Protein AF-A0A7S3P9U9-F1 (afdb_monomer_lite)

Structure (mmCIF, N/CA/C/O backbone):
data_AF-A0A7S3P9U9-F1
#
_entry.id   AF-A0A7S3P9U9-F1
#
loop_
_atom_site.group_PDB
_atom_site.id
_atom_site.type_symbol
_atom_site.label_atom_id
_atom_site.label_alt_id
_atom_site.label_comp_id
_atom_site.label_asym_id
_atom_site.label_entity_id
_atom_site.label_seq_id
_atom_site.pdbx_PDB_ins_code
_atom_site.Cartn_x
_atom_site.Cartn_y
_atom_site.Cartn_z
_atom_site.occupancy
_atom_site.B_iso_or_equiv
_atom_site.auth_seq_id
_atom_site.auth_comp_id
_atom_site.auth_asym_id
_atom_site.auth_atom_id
_atom_site.pdbx_PDB_model_num
ATOM 1 N N . ALA A 1 1 ? -16.362 4.884 8.646 1.00 72.69 1 ALA A N 1
ATOM 2 C CA . ALA A 1 1 ? -15.122 4.417 8.003 1.00 72.69 1 ALA A CA 1
ATOM 3 C C . ALA A 1 1 ? -14.271 3.700 9.037 1.00 72.69 1 ALA A C 1
ATOM 5 O O . ALA A 1 1 ? -14.196 4.160 10.177 1.00 72.69 1 ALA A O 1
ATOM 6 N N . GLU A 1 2 ? -13.696 2.567 8.658 1.00 88.31 2 GLU A N 1
ATOM 7 C CA . GLU A 1 2 ? -12.652 1.905 9.434 1.00 88.31 2 GLU A CA 1
ATOM 8 C C . GLU A 1 2 ? -11.292 2.389 8.947 1.00 88.31 2 GLU A C 1
ATOM 10 O O . GLU A 1 2 ? -11.142 2.745 7.780 1.00 88.31 2 GLU A O 1
ATOM 15 N N . ALA A 1 3 ? -10.332 2.475 9.860 1.00 93.88 3 ALA A N 1
ATOM 16 C CA . ALA A 1 3 ? -8.990 2.934 9.556 1.00 93.88 3 ALA A CA 1
ATOM 17 C C . ALA A 1 3 ? -8.005 2.083 10.342 1.00 93.88 3 ALA A C 1
ATOM 19 O O . ALA A 1 3 ? -8.183 1.868 11.545 1.00 93.88 3 ALA A O 1
ATOM 20 N N . TRP A 1 4 ? -6.976 1.640 9.641 1.00 96.44 4 TRP A N 1
ATOM 21 C CA . TRP A 1 4 ? -5.916 0.794 10.152 1.00 96.44 4 TRP A CA 1
ATOM 22 C C . TRP A 1 4 ? -4.592 1.470 9.832 1.00 96.44 4 TRP A C 1
ATOM 24 O O . TRP A 1 4 ? -4.434 2.058 8.764 1.00 96.44 4 TRP A O 1
ATOM 34 N N . GLU A 1 5 ? -3.667 1.420 10.775 1.00 97.50 5 GLU A N 1
ATOM 35 C CA . GLU A 1 5 ? -2.324 1.949 10.615 1.00 97.50 5 GLU A CA 1
ATOM 36 C C . GLU A 1 5 ? -1.322 0.855 10.951 1.00 97.50 5 GLU A C 1
ATOM 38 O O . GLU A 1 5 ? -1.383 0.259 12.030 1.00 97.50 5 GLU A O 1
ATOM 43 N N . LEU A 1 6 ? -0.437 0.584 9.999 1.00 98.06 6 LEU A N 1
ATOM 44 C CA . LEU A 1 6 ? 0.554 -0.476 10.057 1.00 98.06 6 LEU A CA 1
ATOM 45 C C . LEU A 1 6 ? 1.928 0.184 10.101 1.00 98.06 6 LEU A C 1
ATOM 47 O O . LEU A 1 6 ? 2.244 0.987 9.227 1.00 98.06 6 LEU A O 1
ATOM 51 N N . ASP A 1 7 ? 2.711 -0.128 11.125 1.00 98.06 7 ASP A N 1
ATOM 52 C CA . ASP A 1 7 ? 4.054 0.422 11.318 1.00 98.06 7 ASP A CA 1
ATOM 53 C C . ASP A 1 7 ? 4.849 -0.503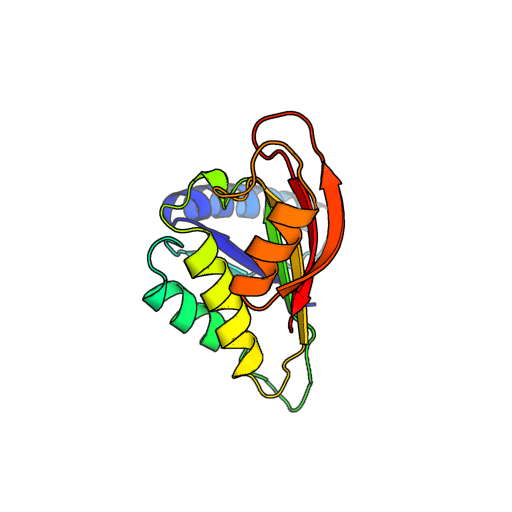 12.251 1.00 98.06 7 ASP A C 1
ATOM 55 O O . ASP A 1 7 ? 4.281 -1.399 12.891 1.00 98.06 7 ASP A O 1
ATOM 59 N N . LEU A 1 8 ? 6.151 -0.258 12.375 1.00 98.00 8 LEU A N 1
ATOM 60 C CA . LEU A 1 8 ? 7.024 -1.021 13.253 1.00 98.00 8 LEU A CA 1
ATOM 61 C C . LEU A 1 8 ? 6.549 -0.938 14.718 1.00 98.00 8 LEU A C 1
ATOM 63 O O . LEU A 1 8 ? 6.061 0.113 15.168 1.00 98.00 8 LEU A O 1
ATOM 67 N N . PRO A 1 9 ? 6.704 -2.021 15.506 1.00 97.19 9 PRO A N 1
ATOM 68 C CA . PRO A 1 9 ? 6.228 -2.074 16.888 1.00 97.19 9 PRO A CA 1
ATOM 69 C C . PRO A 1 9 ? 6.677 -0.880 17.747 1.00 97.19 9 PRO A C 1
ATOM 71 O O . PRO A 1 9 ? 5.876 -0.278 18.466 1.00 97.19 9 PRO A O 1
ATOM 74 N N . GLU A 1 10 ? 7.945 -0.493 17.651 1.00 96.88 10 GLU A N 1
ATOM 75 C CA . GLU A 1 10 ? 8.561 0.611 18.384 1.00 96.88 10 GLU A CA 1
ATOM 76 C C . GLU A 1 10 ? 8.005 1.989 17.994 1.00 96.88 10 GLU A C 1
ATOM 78 O O . GLU A 1 10 ? 7.827 2.861 18.861 1.00 96.88 10 GLU A O 1
ATOM 83 N N . VAL A 1 11 ? 7.651 2.177 16.719 1.00 96.69 11 VAL A N 1
ATOM 84 C CA . VAL A 1 11 ? 7.023 3.407 16.223 1.00 96.69 11 VAL A CA 1
ATOM 85 C C . VAL A 1 11 ? 5.614 3.520 16.799 1.00 96.69 11 VAL A C 1
ATOM 87 O O . VAL A 1 11 ? 5.252 4.546 17.391 1.00 96.69 11 VAL A O 1
ATOM 90 N N . LEU A 1 12 ? 4.839 2.432 16.754 1.00 96.69 12 LEU A N 1
ATOM 91 C CA . LEU A 1 12 ? 3.484 2.408 17.304 1.00 96.69 12 LEU A CA 1
ATOM 92 C C . LEU A 1 12 ? 3.454 2.546 18.827 1.00 96.69 12 LEU A C 1
ATOM 94 O O . LEU A 1 12 ? 2.534 3.173 19.357 1.00 96.69 12 LEU A O 1
ATOM 98 N N . LEU A 1 13 ? 4.448 2.029 19.554 1.00 95.69 13 LEU A N 1
ATOM 99 C CA . LEU A 1 13 ? 4.577 2.263 20.997 1.00 95.69 13 LEU A CA 1
ATOM 100 C C . LEU A 1 13 ? 4.695 3.760 21.310 1.00 95.69 13 LEU A C 1
ATOM 102 O O . LEU A 1 13 ? 4.000 4.277 22.193 1.00 95.69 13 LEU A O 1
ATOM 106 N N . SER A 1 14 ? 5.534 4.472 20.558 1.00 95.81 14 SER A N 1
ATOM 107 C CA . SER A 1 14 ? 5.684 5.924 20.689 1.00 95.81 14 SER A CA 1
ATOM 108 C C . SER A 1 14 ? 4.392 6.656 20.315 1.00 95.81 14 SER A C 1
ATOM 110 O O . SER A 1 14 ? 3.940 7.543 21.052 1.00 95.81 14 SER A O 1
ATOM 112 N N . LYS A 1 15 ? 3.726 6.229 19.235 1.00 96.19 15 LYS A N 1
ATOM 113 C CA . LYS A 1 15 ? 2.452 6.803 18.790 1.00 96.19 15 LYS A CA 1
ATOM 114 C C . LYS A 1 15 ? 1.338 6.615 19.817 1.00 96.19 15 LYS A C 1
ATOM 116 O O . LYS A 1 15 ? 0.645 7.579 20.136 1.00 96.19 15 LYS A O 1
ATOM 121 N N . ARG A 1 16 ? 1.206 5.429 20.421 1.00 94.81 16 ARG A N 1
ATOM 122 C CA . ARG A 1 16 ? 0.213 5.140 21.476 1.00 94.81 16 ARG A CA 1
ATOM 123 C C . ARG A 1 16 ? 0.334 6.110 22.647 1.00 94.81 16 ARG A C 1
ATOM 125 O O . ARG A 1 16 ? -0.672 6.673 23.076 1.00 94.81 16 ARG A O 1
ATOM 132 N N . ARG A 1 17 ? 1.559 6.384 23.110 1.00 93.38 17 ARG A N 1
ATOM 133 C CA . ARG A 1 17 ? 1.808 7.367 24.182 1.00 93.38 17 ARG A CA 1
ATOM 134 C C . ARG A 1 17 ? 1.344 8.771 23.787 1.00 93.38 17 ARG A C 1
ATOM 136 O O . ARG A 1 17 ? 0.769 9.485 24.607 1.00 93.38 17 ARG A O 1
ATOM 143 N N . MET A 1 18 ? 1.570 9.179 22.537 1.00 94.12 18 MET A N 1
ATOM 144 C CA . MET A 1 18 ? 1.098 10.469 22.024 1.00 94.12 18 MET A CA 1
ATOM 145 C C . MET A 1 18 ? -0.434 10.525 21.931 1.00 94.12 18 MET A C 1
ATOM 147 O O . MET A 1 18 ? -1.035 11.514 22.361 1.00 94.12 18 MET A O 1
ATOM 151 N N . LEU A 1 19 ? -1.070 9.472 21.406 1.00 92.69 19 LEU A N 1
ATOM 152 C CA . LEU A 1 19 ? -2.524 9.396 21.261 1.00 92.69 19 LEU A CA 1
ATOM 153 C C . LEU A 1 19 ? -3.230 9.416 22.618 1.00 92.69 19 LEU A C 1
ATOM 155 O O . LEU A 1 19 ? -4.177 10.179 22.772 1.00 92.69 19 LEU A O 1
ATOM 159 N N . GLN A 1 20 ? -2.717 8.706 23.627 1.00 90.69 20 GLN A N 1
ATOM 160 C CA . GLN A 1 20 ? -3.246 8.757 24.997 1.00 90.69 20 GLN A CA 1
ATOM 161 C C . GLN A 1 20 ? -3.256 10.191 25.554 1.00 90.69 20 GLN A C 1
ATOM 163 O O . GLN A 1 20 ? -4.260 10.656 26.091 1.00 90.69 20 GLN A O 1
ATOM 168 N N . ARG A 1 21 ? -2.168 10.952 25.359 1.00 89.88 21 ARG A N 1
ATOM 169 C CA . ARG A 1 21 ? -2.099 12.370 25.774 1.00 89.88 21 ARG A CA 1
ATOM 170 C C . ARG A 1 21 ? -3.075 13.262 25.000 1.00 89.88 21 ARG A C 1
ATOM 172 O O . ARG A 1 21 ? -3.542 14.275 25.524 1.00 89.88 21 ARG A O 1
ATOM 179 N N . LEU A 1 22 ? -3.332 12.961 23.728 1.00 90.00 22 LEU A N 1
ATOM 180 C CA . LEU A 1 22 ? -4.314 13.682 22.912 1.00 90.00 22 LEU A CA 1
ATOM 181 C C . LEU A 1 22 ? -5.745 13.359 23.344 1.00 90.00 22 LEU A C 1
ATOM 183 O O . LEU A 1 22 ? -6.567 14.270 23.433 1.00 90.00 22 LEU A O 1
ATOM 187 N N . GLU A 1 23 ? -6.024 12.097 23.648 1.00 90.25 23 GLU A N 1
ATOM 188 C CA . GLU A 1 23 ? -7.336 11.626 24.068 1.00 90.25 23 GLU A CA 1
ATOM 189 C C . GLU A 1 23 ? -7.765 12.284 25.382 1.00 90.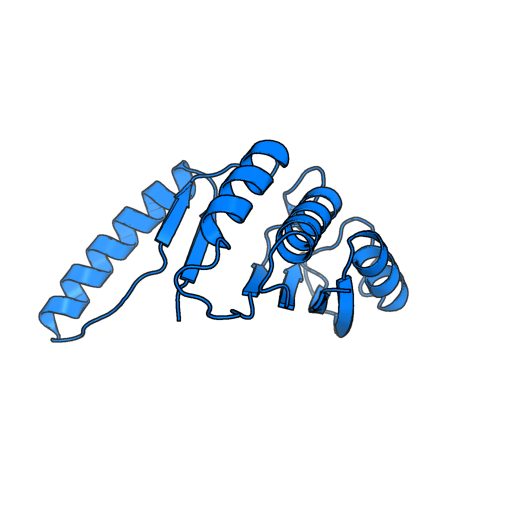25 23 GLU A C 1
ATOM 191 O O . GLU A 1 23 ? -8.860 12.843 25.450 1.00 90.25 23 GLU A O 1
ATOM 196 N N . THR A 1 24 ? -6.880 12.337 26.384 1.00 87.56 24 THR A N 1
ATOM 197 C CA . THR A 1 24 ? -7.145 13.035 27.654 1.00 87.56 24 THR A CA 1
ATOM 198 C C . THR A 1 24 ? -7.544 14.496 27.426 1.00 87.56 24 THR A C 1
ATOM 200 O O . THR A 1 24 ? -8.538 14.965 27.979 1.00 87.56 24 THR A O 1
ATOM 203 N N . ARG A 1 25 ? -6.824 15.212 26.550 1.00 87.62 25 ARG A N 1
ATOM 204 C CA . ARG A 1 25 ? -7.117 16.619 26.221 1.00 87.62 25 ARG A CA 1
ATOM 205 C C . ARG A 1 25 ? -8.435 16.794 25.463 1.00 87.62 25 ARG A C 1
ATOM 207 O O . ARG A 1 25 ? -9.116 17.797 25.654 1.00 87.62 25 ARG A O 1
ATOM 214 N N . ARG A 1 26 ? -8.797 15.851 24.588 1.00 88.88 26 ARG A N 1
ATOM 215 C CA . ARG A 1 26 ? -10.054 15.900 23.820 1.00 88.88 26 ARG A CA 1
ATOM 216 C C . ARG A 1 26 ? -11.268 15.575 24.682 1.00 88.88 26 ARG A C 1
ATOM 218 O O . ARG A 1 26 ? -12.267 16.282 24.579 1.00 88.88 26 ARG A O 1
ATOM 225 N N . LYS A 1 27 ? -11.148 14.595 25.582 1.00 87.81 27 LYS A N 1
ATOM 226 C CA . LYS A 1 27 ? -12.187 14.261 26.568 1.00 87.81 27 LYS A CA 1
ATOM 227 C C . LYS A 1 27 ? -12.527 15.460 27.454 1.00 87.81 27 LYS A C 1
ATOM 229 O O . LYS A 1 27 ? -13.699 15.765 27.631 1.00 87.81 27 LYS A O 1
ATOM 234 N N . GLN A 1 28 ? -11.522 16.215 27.905 1.00 87.31 28 GLN A N 1
ATOM 235 C CA . GLN A 1 28 ? -11.724 17.460 28.667 1.00 87.31 28 GLN A CA 1
ATOM 236 C C . GLN A 1 28 ? -12.493 18.549 27.897 1.00 87.31 28 GLN A C 1
ATOM 238 O O . GLN A 1 28 ? -13.084 19.428 28.513 1.00 87.31 28 GLN A O 1
ATOM 243 N N . ARG A 1 29 ? -12.494 18.501 26.560 1.00 88.69 29 ARG A N 1
ATOM 244 C CA . ARG A 1 29 ? -13.206 19.445 25.682 1.00 88.69 29 ARG A CA 1
ATOM 245 C C . ARG A 1 29 ? -14.542 18.897 25.161 1.00 88.69 29 ARG A C 1
ATOM 247 O O . ARG A 1 29 ? -15.121 19.501 24.267 1.00 88.69 29 ARG A O 1
ATOM 254 N N . GLY A 1 30 ? -15.004 17.749 25.665 1.00 85.38 30 GLY A N 1
ATOM 255 C CA . GLY A 1 30 ? -16.264 17.122 25.246 1.00 85.38 30 GLY A CA 1
ATOM 256 C C . GLY A 1 30 ? -16.248 16.504 23.841 1.00 85.38 30 GLY A C 1
ATOM 257 O O . GLY A 1 30 ? -17.304 16.188 23.305 1.00 85.38 30 GLY A O 1
ATOM 258 N N . GLY A 1 31 ? -15.075 16.332 23.223 1.00 80.31 31 GLY A N 1
ATOM 259 C CA . GLY A 1 31 ? -14.965 15.729 21.893 1.00 80.31 31 GLY A CA 1
ATOM 260 C C . GLY A 1 31 ? -14.900 14.202 21.946 1.00 80.31 31 GLY A C 1
ATOM 261 O O . GLY A 1 31 ? -14.129 13.644 22.728 1.00 80.31 31 GLY A O 1
ATOM 262 N N . SER A 1 32 ? -15.642 13.525 21.067 1.00 80.75 32 SER A N 1
ATOM 263 C CA . SER A 1 32 ? -15.457 12.102 20.764 1.00 80.75 32 SER A CA 1
ATOM 264 C C . SER A 1 32 ? -14.585 11.944 19.514 1.00 80.75 32 SER A C 1
ATOM 266 O O . SER A 1 32 ? -14.668 12.728 18.568 1.00 80.75 32 SER A O 1
ATOM 268 N N . PHE A 1 33 ? -13.682 10.963 19.515 1.00 81.81 33 PHE A N 1
ATOM 269 C CA . PHE A 1 33 ? -12.821 10.683 18.368 1.00 81.81 33 PHE A CA 1
ATOM 270 C C . PHE A 1 33 ? -12.541 9.188 18.274 1.00 81.81 33 PHE A C 1
ATOM 272 O O . PHE A 1 33 ? -12.245 8.552 19.283 1.00 81.81 33 PHE A O 1
ATOM 279 N N . LYS A 1 34 ? -12.596 8.643 17.058 1.00 86.44 34 LYS A N 1
ATOM 280 C CA . LYS A 1 34 ? -12.207 7.263 16.770 1.00 86.44 34 LYS A CA 1
ATOM 281 C C . LYS A 1 34 ? -10.822 7.282 16.130 1.00 86.44 34 LYS A C 1
ATOM 283 O O . LYS A 1 34 ? -10.659 7.805 15.031 1.00 86.44 34 LYS A O 1
ATOM 288 N N . TYR A 1 35 ? -9.828 6.766 16.843 1.00 89.94 35 TYR A N 1
ATOM 289 C CA . TYR A 1 35 ? -8.481 6.598 16.303 1.00 89.94 35 TYR A CA 1
ATOM 290 C C . TYR A 1 35 ? -8.423 5.392 15.352 1.00 89.94 35 TYR A C 1
ATOM 292 O O . TYR A 1 35 ? -9.244 4.480 15.496 1.00 89.94 35 TYR A O 1
ATOM 300 N N . PRO A 1 36 ? -7.470 5.368 14.404 1.00 93.19 36 PRO A N 1
ATOM 301 C CA . PRO A 1 36 ? -7.165 4.161 13.649 1.00 93.19 36 PRO A CA 1
ATOM 302 C C . PRO A 1 36 ? -6.765 3.014 14.579 1.00 93.19 36 PRO A C 1
ATOM 304 O O . PRO A 1 36 ? -6.181 3.236 15.645 1.00 93.19 36 PRO A O 1
ATOM 307 N N . GLN A 1 37 ? -7.056 1.788 14.162 1.00 95.00 37 GLN A N 1
ATOM 308 C CA . GLN A 1 37 ? -6.511 0.599 14.798 1.00 95.00 37 GLN A CA 1
ATOM 309 C C . GLN A 1 37 ? -5.020 0.490 14.458 1.00 95.00 37 GLN A C 1
ATOM 311 O O . GLN A 1 37 ? -4.643 0.593 13.295 1.00 95.00 37 GLN A O 1
ATOM 316 N N . LEU A 1 38 ? -4.173 0.330 15.476 1.00 96.81 38 LEU A N 1
ATOM 317 C CA . LEU A 1 38 ? -2.717 0.305 15.317 1.00 96.81 38 LEU A CA 1
ATOM 318 C C . LEU A 1 38 ? -2.208 -1.139 15.297 1.00 96.81 38 LEU A C 1
ATOM 320 O O . LEU A 1 38 ? -2.242 -1.805 16.340 1.00 96.81 38 LEU A O 1
ATOM 324 N N . CYS A 1 39 ? -1.684 -1.575 14.157 1.00 97.50 39 CYS A N 1
ATOM 325 C CA . CYS A 1 39 ? -1.207 -2.932 13.911 1.00 97.50 39 CYS A CA 1
ATOM 326 C C . CYS A 1 39 ? 0.324 -2.966 13.798 1.00 97.50 39 CYS A C 1
ATOM 328 O O . CYS A 1 39 ? 0.863 -2.500 12.796 1.00 97.50 39 CYS A O 1
ATOM 330 N N . PRO A 1 40 ? 1.035 -3.496 14.809 1.00 97.88 40 PRO A N 1
ATOM 331 C CA . PRO A 1 40 ? 2.488 -3.594 14.763 1.00 97.88 40 PRO A CA 1
ATOM 332 C C . PRO A 1 40 ? 2.919 -4.651 13.750 1.00 97.88 40 PRO A C 1
ATOM 334 O O . PRO A 1 40 ? 2.522 -5.809 13.874 1.00 97.88 40 PRO A O 1
ATOM 337 N N . ILE A 1 41 ? 3.728 -4.258 12.769 1.00 98.31 41 ILE A N 1
ATOM 338 C CA . ILE A 1 41 ? 4.238 -5.164 11.742 1.00 98.31 41 ILE A CA 1
ATOM 339 C C . ILE A 1 41 ? 5.499 -4.609 11.074 1.00 98.31 41 ILE A C 1
ATOM 341 O O . ILE A 1 41 ? 5.628 -3.403 10.884 1.00 98.31 41 ILE A O 1
ATOM 345 N N . ASP A 1 42 ? 6.411 -5.500 10.691 1.00 98.19 42 ASP A N 1
ATOM 346 C CA . ASP A 1 42 ? 7.472 -5.182 9.737 1.00 98.19 42 ASP A CA 1
ATOM 347 C C . ASP A 1 42 ? 6.970 -5.464 8.319 1.00 98.19 42 ASP A C 1
ATOM 349 O O . ASP A 1 42 ? 6.631 -6.597 7.975 1.00 98.19 42 ASP A O 1
ATOM 353 N N . LEU A 1 43 ? 6.903 -4.421 7.496 1.00 98.12 43 LEU A N 1
ATOM 354 C CA . LEU A 1 43 ? 6.398 -4.518 6.131 1.00 98.12 43 LEU A CA 1
ATOM 355 C C . LEU A 1 43 ? 7.410 -5.119 5.146 1.00 98.12 43 LEU A C 1
ATOM 357 O O . LEU A 1 43 ? 7.014 -5.414 4.021 1.00 98.12 43 LEU A O 1
ATOM 361 N N . ASN A 1 44 ? 8.662 -5.359 5.556 1.00 97.62 44 ASN A N 1
ATOM 362 C CA . ASN A 1 44 ? 9.589 -6.202 4.793 1.00 97.62 44 ASN A CA 1
ATOM 363 C C . ASN A 1 44 ? 9.243 -7.698 4.912 1.00 97.62 44 ASN A C 1
ATOM 365 O O . ASN A 1 44 ? 9.577 -8.478 4.018 1.00 97.62 44 ASN A O 1
ATOM 369 N N . ASP A 1 45 ? 8.519 -8.120 5.959 1.00 98.25 45 ASP A N 1
ATOM 370 C CA . ASP A 1 45 ? 7.955 -9.472 6.033 1.00 98.25 45 ASP A CA 1
ATOM 371 C C . ASP A 1 45 ? 6.636 -9.535 5.250 1.00 98.25 45 ASP A C 1
ATOM 373 O O . ASP A 1 45 ? 5.526 -9.417 5.776 1.00 98.25 45 ASP A O 1
ATOM 377 N N . HIS A 1 46 ? 6.762 -9.742 3.941 1.00 98.19 46 HIS A N 1
ATOM 378 C CA . HIS A 1 46 ? 5.624 -9.832 3.029 1.00 98.19 46 HIS A CA 1
ATOM 379 C C . HIS A 1 46 ? 4.637 -10.958 3.373 1.00 98.19 46 HIS A C 1
ATOM 381 O O . HIS A 1 46 ? 3.447 -10.837 3.070 1.00 98.19 46 HIS A O 1
ATOM 387 N N . ALA A 1 47 ? 5.093 -12.052 3.991 1.00 98.19 47 ALA A N 1
ATOM 388 C CA . ALA A 1 47 ? 4.222 -13.165 4.362 1.00 98.19 47 ALA A CA 1
ATOM 389 C C . ALA A 1 47 ? 3.356 -12.804 5.577 1.00 98.19 47 ALA A C 1
ATOM 391 O O . ALA A 1 47 ? 2.137 -13.023 5.559 1.00 98.19 47 ALA A O 1
ATOM 392 N N . ALA A 1 48 ? 3.962 -12.187 6.595 1.00 98.19 48 ALA A N 1
ATOM 393 C CA . ALA A 1 48 ? 3.233 -11.642 7.733 1.00 98.19 48 ALA A CA 1
ATOM 394 C C . ALA A 1 48 ? 2.279 -10.522 7.292 1.00 98.19 48 ALA A C 1
ATOM 396 O O . ALA A 1 48 ? 1.101 -10.541 7.654 1.00 98.19 48 ALA A O 1
ATOM 397 N N . ALA A 1 49 ? 2.747 -9.597 6.443 1.00 98.12 49 ALA A N 1
ATOM 398 C CA . ALA A 1 49 ? 1.939 -8.494 5.923 1.00 98.12 49 ALA A CA 1
ATOM 399 C C . ALA A 1 49 ? 0.717 -8.998 5.157 1.00 98.12 49 ALA A C 1
ATOM 401 O O . ALA A 1 49 ? -0.391 -8.501 5.353 1.00 98.12 49 ALA A O 1
ATOM 402 N N . LYS A 1 50 ? 0.892 -10.034 4.330 1.00 97.56 50 LYS A N 1
ATOM 403 C CA . LYS A 1 50 ? -0.214 -10.669 3.615 1.00 97.56 50 LYS A CA 1
ATOM 404 C C . LYS A 1 50 ? -1.254 -11.241 4.573 1.00 97.56 50 LYS A C 1
ATOM 406 O O . LYS A 1 50 ? -2.434 -10.954 4.396 1.00 97.56 50 LYS A O 1
ATOM 411 N N . THR A 1 51 ? -0.823 -12.018 5.564 1.00 97.12 51 THR A N 1
ATOM 412 C CA . THR A 1 51 ? -1.719 -12.640 6.554 1.00 97.12 51 THR A CA 1
ATOM 413 C C . THR A 1 51 ? -2.523 -11.578 7.304 1.00 97.12 51 THR A C 1
ATOM 415 O O . THR A 1 51 ? -3.750 -11.631 7.315 1.00 97.12 51 THR A O 1
ATOM 418 N N . LEU A 1 52 ? -1.848 -10.551 7.831 1.00 97.00 52 LEU A N 1
ATOM 419 C CA . LEU A 1 52 ? -2.500 -9.450 8.541 1.00 97.00 52 LEU A CA 1
ATOM 420 C C . LEU A 1 52 ? -3.501 -8.706 7.647 1.00 97.00 52 LEU A C 1
ATOM 422 O O . LEU A 1 52 ? -4.626 -8.431 8.058 1.00 97.00 52 LEU A O 1
ATOM 426 N N . LEU A 1 53 ? -3.115 -8.369 6.415 1.00 95.19 53 LEU A N 1
ATOM 427 C CA . LEU A 1 53 ? -4.015 -7.674 5.498 1.00 95.19 53 LEU A CA 1
ATOM 428 C C . LEU A 1 53 ? -5.234 -8.530 5.154 1.00 95.19 53 LEU A C 1
ATOM 430 O O . LEU A 1 53 ? -6.330 -7.986 5.082 1.00 95.19 53 LEU A O 1
ATOM 434 N N . GLN A 1 54 ? -5.069 -9.845 4.981 1.00 93.31 54 GLN A N 1
ATOM 435 C CA . GLN A 1 54 ? -6.190 -10.759 4.761 1.00 93.31 54 GLN A CA 1
ATOM 436 C C . GLN A 1 54 ? -7.170 -10.749 5.928 1.00 93.31 54 GLN A C 1
ATOM 438 O O . GLN A 1 54 ? -8.363 -10.782 5.664 1.00 93.31 54 GLN A O 1
ATOM 443 N N . GLU A 1 55 ? -6.694 -10.680 7.174 1.00 92.12 55 GLU A N 1
ATOM 444 C CA . GLU A 1 55 ? -7.538 -10.534 8.369 1.00 92.12 55 GLU A CA 1
ATOM 445 C C . GLU A 1 55 ? -8.267 -9.184 8.394 1.00 92.12 55 GLU A C 1
ATOM 447 O O . GLU A 1 55 ? -9.462 -9.131 8.673 1.00 92.12 55 GLU A O 1
ATOM 452 N N . ILE A 1 56 ? -7.570 -8.096 8.052 1.00 92.00 56 ILE A N 1
ATOM 453 C CA . ILE A 1 56 ? -8.134 -6.739 8.049 1.00 92.00 56 ILE A CA 1
ATOM 454 C C . ILE A 1 56 ? -9.232 -6.581 6.991 1.00 92.00 56 ILE A C 1
ATOM 456 O O . ILE A 1 56 ? -10.248 -5.943 7.255 1.00 92.00 56 IL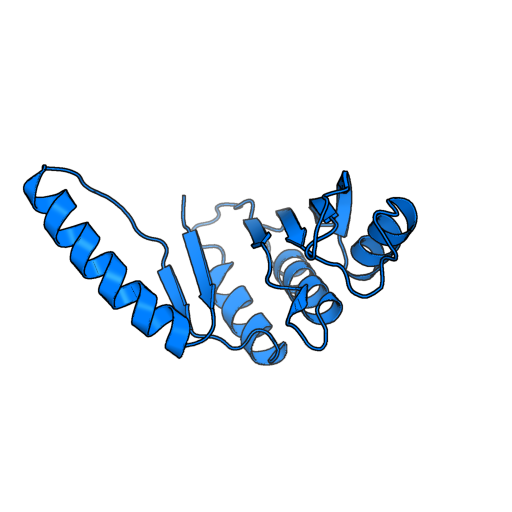E A O 1
ATOM 460 N N . VAL A 1 57 ? -9.033 -7.121 5.783 1.00 89.12 57 VAL A N 1
ATOM 461 C CA . VAL A 1 57 ? -9.966 -6.918 4.659 1.00 89.12 57 VAL A CA 1
ATOM 462 C C . VAL A 1 57 ? -11.083 -7.961 4.591 1.00 89.12 57 VAL A C 1
ATOM 464 O O . VAL A 1 57 ? -11.813 -7.991 3.592 1.00 89.12 57 VAL A O 1
ATOM 467 N N . GLN A 1 58 ? -11.217 -8.837 5.597 1.00 81.06 58 GLN A N 1
ATOM 468 C CA . GLN A 1 58 ? -12.297 -9.823 5.600 1.00 81.06 58 GLN A CA 1
ATOM 469 C C . GLN A 1 58 ? -13.654 -9.109 5.599 1.00 81.06 58 GLN A C 1
ATOM 471 O O . GLN A 1 58 ? -13.880 -8.197 6.397 1.00 81.06 58 GLN A O 1
ATOM 476 N N . PRO A 1 59 ? -14.579 -9.504 4.711 1.00 66.06 59 PRO A N 1
ATOM 477 C CA . PRO A 1 59 ? -15.909 -8.927 4.693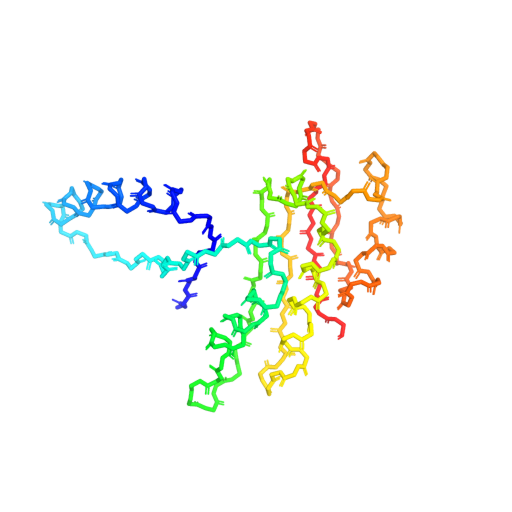 1.00 66.06 59 PRO A CA 1
ATOM 478 C C . PRO A 1 59 ? -16.673 -9.357 5.948 1.00 66.06 59 PRO A C 1
ATOM 480 O O . PRO A 1 59 ? -17.078 -10.510 6.072 1.00 66.06 59 PRO A O 1
ATOM 483 N N . ASN A 1 60 ? -16.924 -8.413 6.851 1.00 65.31 60 ASN A N 1
ATOM 484 C CA . ASN A 1 60 ? -17.974 -8.562 7.851 1.00 65.31 60 ASN A CA 1
ATOM 485 C C . ASN A 1 60 ? -19.294 -8.073 7.221 1.00 65.31 60 ASN A C 1
ATOM 487 O O . ASN A 1 60 ? -19.386 -6.939 6.747 1.00 65.31 60 ASN A O 1
ATOM 491 N N . ASP A 1 61 ? -20.301 -8.948 7.184 1.00 62.31 61 ASP A N 1
ATOM 492 C CA . ASP A 1 61 ? -21.709 -8.635 6.884 1.00 62.31 61 ASP A CA 1
ATOM 493 C C . ASP A 1 61 ? -22.085 -8.250 5.436 1.00 62.31 61 ASP A C 1
ATOM 495 O O . ASP A 1 61 ? -22.743 -7.233 5.221 1.00 62.31 61 ASP A O 1
ATOM 499 N N . ASN A 1 62 ? -21.738 -9.065 4.424 1.00 61.69 62 ASN A N 1
ATOM 500 C CA . ASN A 1 62 ? -22.177 -8.910 3.012 1.00 61.69 62 ASN A CA 1
ATOM 501 C C . ASN A 1 62 ? -21.889 -7.541 2.350 1.00 61.69 62 ASN A C 1
ATOM 503 O O . ASN A 1 62 ? -22.288 -7.306 1.209 1.00 61.69 62 ASN A O 1
ATOM 507 N N . ASN A 1 63 ? -21.186 -6.637 3.030 1.00 66.00 63 ASN A N 1
ATOM 508 C CA . ASN A 1 63 ? -20.874 -5.312 2.526 1.00 66.00 63 ASN A CA 1
ATOM 509 C C . ASN A 1 63 ? -19.598 -5.363 1.687 1.00 66.00 63 ASN A C 1
ATOM 511 O O . ASN A 1 63 ? -18.541 -5.788 2.155 1.00 66.00 63 ASN A O 1
ATOM 515 N N . SER A 1 64 ? -19.682 -4.889 0.445 1.00 78.44 64 SER A N 1
ATOM 516 C CA . SER A 1 64 ? -18.509 -4.648 -0.392 1.00 78.44 64 SER A CA 1
ATOM 517 C C . SER A 1 64 ? -17.859 -3.326 0.020 1.00 78.44 64 SER A C 1
ATOM 519 O O . SER A 1 64 ? -18.424 -2.254 -0.214 1.00 78.44 64 SER A O 1
ATOM 521 N N . TRP A 1 65 ? -16.680 -3.389 0.633 1.00 85.75 65 TRP A N 1
ATOM 522 C CA . TRP A 1 65 ? -15.895 -2.205 0.975 1.00 85.75 65 TRP A CA 1
ATOM 523 C C . TRP A 1 65 ? -14.917 -1.860 -0.146 1.00 85.75 65 TRP A C 1
ATOM 525 O O . TRP A 1 65 ? -14.307 -2.739 -0.751 1.00 85.75 65 TRP A O 1
ATOM 535 N N . HIS A 1 66 ? -14.734 -0.562 -0.389 1.00 91.81 66 HIS A N 1
ATOM 536 C CA . HIS A 1 66 ? -13.603 -0.072 -1.166 1.00 91.81 66 HIS A CA 1
ATOM 537 C C . HIS A 1 66 ? -12.426 0.210 -0.231 1.00 91.81 66 HIS A C 1
ATOM 539 O O . HIS A 1 66 ? -12.532 1.068 0.649 1.00 91.81 66 HIS A O 1
ATOM 545 N N . THR A 1 67 ? -11.306 -0.481 -0.429 1.00 93.94 67 THR A N 1
ATOM 546 C CA . THR A 1 67 ? -10.108 -0.309 0.405 1.00 93.94 67 THR A CA 1
ATOM 547 C C . THR A 1 67 ? -9.183 0.744 -0.191 1.00 93.94 67 THR A C 1
ATOM 549 O O . THR A 1 67 ? -8.792 0.656 -1.353 1.00 93.94 67 THR A O 1
ATOM 552 N N . ILE A 1 68 ? -8.784 1.732 0.609 1.00 96.56 68 ILE A N 1
ATOM 553 C CA . ILE A 1 68 ? -7.787 2.728 0.207 1.00 96.56 68 ILE A CA 1
ATOM 554 C C . ILE A 1 68 ? -6.492 2.434 0.959 1.00 96.56 68 ILE A C 1
ATOM 556 O O . ILE A 1 68 ? -6.427 2.605 2.174 1.00 96.56 68 ILE A O 1
ATOM 560 N N . PHE A 1 69 ? -5.461 2.017 0.230 1.00 97.44 69 PHE A N 1
ATOM 561 C CA . PHE A 1 69 ? -4.099 1.945 0.745 1.00 97.44 69 PHE A CA 1
ATOM 562 C C . PHE A 1 69 ? -3.445 3.317 0.628 1.00 97.44 69 PHE A C 1
ATOM 564 O O . PHE A 1 69 ? -3.540 3.966 -0.414 1.00 97.44 69 PHE A O 1
ATOM 571 N N . ILE A 1 70 ? -2.770 3.750 1.691 1.00 97.88 70 ILE A N 1
ATOM 572 C CA . ILE A 1 70 ? -2.040 5.017 1.728 1.00 97.88 70 ILE A CA 1
ATOM 573 C C . ILE A 1 70 ? -0.582 4.710 2.059 1.00 97.88 70 ILE A C 1
ATOM 575 O O . ILE A 1 70 ? -0.312 4.094 3.086 1.00 97.88 70 ILE A O 1
ATOM 579 N N . SER A 1 71 ? 0.340 5.150 1.203 1.00 96.50 71 SER A N 1
ATOM 580 C CA . SER A 1 71 ? 1.784 5.073 1.448 1.00 96.50 71 SER A CA 1
ATOM 581 C C . SER A 1 71 ? 2.417 6.451 1.319 1.00 96.50 71 SER A C 1
ATOM 583 O O . SER A 1 71 ? 2.393 7.052 0.247 1.00 96.50 71 SER A O 1
ATOM 585 N N . GLU A 1 72 ? 3.005 6.960 2.393 1.00 94.94 72 GLU A N 1
ATOM 586 C CA . GLU A 1 72 ? 3.708 8.241 2.386 1.00 94.94 72 GLU A CA 1
ATOM 587 C C . GLU A 1 72 ? 5.073 8.080 3.045 1.00 94.94 72 GLU A C 1
ATOM 589 O O . GLU A 1 72 ? 5.158 7.803 4.239 1.00 94.94 72 GLU A O 1
ATOM 594 N N . GLY A 1 73 ? 6.140 8.263 2.261 1.00 93.12 73 GLY A N 1
ATOM 595 C CA . GLY A 1 73 ? 7.516 8.147 2.749 1.00 93.12 73 GLY A CA 1
ATOM 596 C C . GLY A 1 73 ? 7.845 6.796 3.393 1.00 93.12 73 GLY A C 1
ATOM 597 O O . GLY A 1 73 ? 8.650 6.758 4.316 1.00 93.12 73 GLY A O 1
ATOM 598 N N . LEU A 1 74 ? 7.222 5.716 2.929 1.00 95.12 74 LEU A N 1
ATOM 599 C CA . LEU A 1 74 ? 7.375 4.358 3.438 1.00 95.12 74 LEU A CA 1
ATOM 600 C C . LEU A 1 74 ? 8.149 3.481 2.449 1.00 95.12 74 LEU A C 1
ATOM 602 O O . LEU A 1 74 ? 9.156 2.885 2.822 1.00 95.12 74 LEU A O 1
ATOM 606 N N . LEU A 1 75 ? 7.708 3.422 1.186 1.00 94.69 75 LEU A N 1
ATOM 607 C CA . LEU A 1 75 ? 8.276 2.534 0.160 1.00 94.69 75 LEU A CA 1
ATOM 608 C C . LEU A 1 75 ? 9.771 2.782 -0.056 1.00 94.69 75 LEU A C 1
ATOM 610 O O . LEU A 1 75 ? 10.497 1.865 -0.423 1.00 94.69 75 LEU A O 1
ATOM 614 N N . ILE A 1 76 ? 10.236 4.007 0.201 1.00 92.44 76 ILE A N 1
ATOM 615 C CA . ILE A 1 76 ? 11.652 4.385 0.103 1.00 92.44 76 ILE A CA 1
ATOM 616 C C . ILE A 1 76 ? 12.573 3.622 1.064 1.00 92.44 76 ILE A C 1
ATOM 618 O O . ILE A 1 76 ? 13.782 3.613 0.838 1.00 92.44 76 ILE A O 1
ATOM 622 N N . TYR A 1 77 ? 12.020 3.054 2.138 1.00 93.75 77 TYR A N 1
ATOM 623 C CA . TYR A 1 77 ? 12.757 2.380 3.209 1.00 93.75 77 TYR A CA 1
ATOM 624 C C . TYR A 1 77 ? 12.602 0.857 3.187 1.00 93.75 77 TYR A C 1
ATOM 626 O O . TYR A 1 77 ? 13.194 0.187 4.028 1.00 93.75 77 TYR A O 1
ATOM 634 N N . LEU A 1 78 ? 11.805 0.316 2.265 1.00 95.38 78 LEU A N 1
ATOM 635 C CA . LEU A 1 78 ? 11.609 -1.125 2.134 1.00 95.38 78 LEU A CA 1
ATOM 636 C C . LEU A 1 78 ? 12.672 -1.734 1.221 1.00 95.38 78 LEU A C 1
ATOM 638 O O . LEU A 1 78 ? 13.084 -1.113 0.238 1.00 95.38 78 LEU A O 1
ATOM 642 N N . ASP A 1 79 ? 13.049 -2.977 1.507 1.00 95.44 79 ASP A N 1
ATOM 643 C CA . ASP A 1 79 ? 13.983 -3.744 0.681 1.00 95.44 79 ASP A CA 1
ATOM 644 C C . ASP A 1 79 ? 13.343 -4.140 -0.662 1.00 95.44 79 ASP A C 1
ATOM 646 O O . ASP A 1 79 ? 13.988 -4.090 -1.711 1.00 95.44 79 ASP A O 1
ATOM 650 N N . ASP A 1 80 ? 12.049 -4.484 -0.650 1.00 95.12 80 ASP A N 1
ATOM 651 C CA . ASP A 1 80 ? 11.264 -4.819 -1.844 1.00 95.12 80 ASP A CA 1
ATOM 652 C C . ASP A 1 80 ? 9.883 -4.124 -1.836 1.00 95.12 80 ASP A C 1
ATOM 654 O O . ASP A 1 80 ? 8.847 -4.746 -1.578 1.00 95.12 80 ASP A O 1
ATOM 658 N N . PRO A 1 81 ? 9.820 -2.820 -2.166 1.00 94.38 81 PRO A N 1
ATOM 659 C CA . PRO A 1 81 ? 8.558 -2.083 -2.186 1.00 94.38 81 PRO A CA 1
ATOM 660 C C . PRO A 1 81 ? 7.565 -2.629 -3.223 1.00 94.38 81 PRO A C 1
ATOM 662 O O . PRO A 1 81 ? 6.354 -2.542 -3.025 1.00 94.38 81 PRO A O 1
ATOM 665 N N . ASN A 1 82 ? 8.046 -3.207 -4.331 1.00 95.00 82 ASN A N 1
ATOM 666 C CA . ASN A 1 82 ? 7.171 -3.786 -5.351 1.00 95.00 82 ASN A CA 1
ATOM 667 C C . ASN A 1 82 ? 6.486 -5.059 -4.828 1.00 95.00 82 ASN A C 1
ATOM 669 O O . ASN A 1 82 ? 5.296 -5.265 -5.080 1.00 95.00 82 ASN A O 1
ATOM 673 N N . GLY A 1 83 ? 7.205 -5.884 -4.066 1.00 96.94 83 GLY A N 1
ATOM 674 C CA . GLY A 1 83 ? 6.650 -7.046 -3.379 1.00 96.94 83 GLY A CA 1
ATOM 675 C C . GLY A 1 83 ? 5.501 -6.681 -2.443 1.00 96.94 83 GLY A C 1
ATOM 676 O O . GLY A 1 83 ? 4.434 -7.291 -2.545 1.00 96.94 83 GLY A O 1
ATOM 677 N N . LEU A 1 84 ? 5.641 -5.631 -1.629 1.00 97.81 84 LEU A N 1
ATOM 678 C CA . LEU A 1 84 ? 4.544 -5.160 -0.779 1.00 97.81 84 LEU A CA 1
ATOM 679 C C . LEU A 1 84 ? 3.331 -4.697 -1.605 1.00 97.81 84 LEU A C 1
ATOM 681 O O . LEU A 1 84 ? 2.195 -5.076 -1.313 1.00 97.81 84 LEU A O 1
ATOM 685 N N . LEU A 1 85 ? 3.546 -3.930 -2.681 1.00 97.62 85 LEU A N 1
ATOM 686 C CA . LEU A 1 85 ? 2.456 -3.495 -3.564 1.00 97.62 85 LEU A CA 1
ATOM 687 C C . LEU A 1 85 ? 1.716 -4.682 -4.207 1.00 97.62 85 LEU A C 1
ATOM 689 O O . LEU A 1 85 ? 0.485 -4.646 -4.320 1.00 97.62 85 LEU A O 1
ATOM 693 N N . LYS A 1 86 ? 2.443 -5.745 -4.582 1.00 98.06 86 LYS A N 1
ATOM 694 C CA . LYS A 1 86 ? 1.866 -7.013 -5.063 1.00 98.06 86 LYS A CA 1
ATOM 695 C C . LYS A 1 86 ? 1.070 -7.723 -3.980 1.00 98.06 8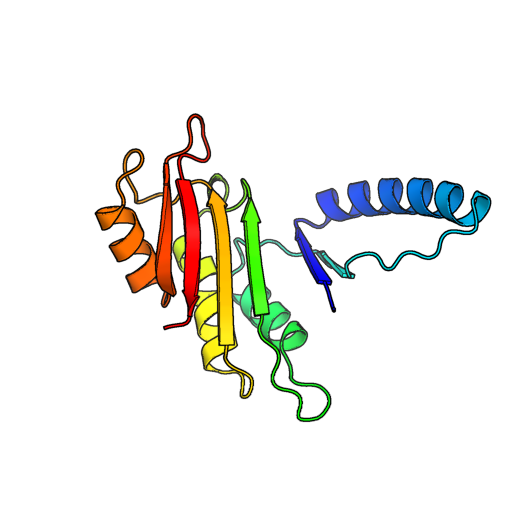6 LYS A C 1
ATOM 697 O O . LYS A 1 86 ? -0.004 -8.247 -4.277 1.00 98.06 86 LYS A O 1
ATOM 702 N N . VAL A 1 87 ? 1.562 -7.741 -2.739 1.00 97.94 87 VAL A N 1
ATOM 703 C CA . VAL A 1 87 ? 0.832 -8.304 -1.597 1.00 97.94 87 VAL A CA 1
ATOM 704 C C . VAL A 1 87 ? -0.515 -7.601 -1.455 1.00 97.94 87 VAL A C 1
ATOM 706 O O . VAL A 1 87 ? -1.540 -8.281 -1.530 1.00 97.94 87 VAL A O 1
ATOM 709 N N . CYS A 1 88 ? -0.533 -6.267 -1.375 1.00 97.19 88 CYS A N 1
ATOM 710 C CA . CYS A 1 88 ? -1.764 -5.478 -1.265 1.00 97.19 88 CYS A CA 1
ATOM 711 C C . CYS A 1 88 ? -2.757 -5.787 -2.398 1.00 97.19 88 CYS A C 1
ATOM 713 O O . CYS A 1 88 ? -3.930 -6.064 -2.137 1.00 97.19 88 CYS A O 1
ATOM 715 N N . ALA A 1 89 ? -2.291 -5.813 -3.652 1.00 97.06 89 ALA A N 1
ATOM 716 C CA . ALA A 1 89 ? -3.142 -6.153 -4.791 1.00 97.06 89 ALA A CA 1
ATOM 717 C C . ALA A 1 89 ? -3.681 -7.590 -4.707 1.00 97.06 89 ALA A C 1
ATOM 719 O O . ALA A 1 89 ? -4.867 -7.825 -4.931 1.00 97.06 89 ALA A O 1
ATOM 720 N N . SER A 1 90 ? -2.828 -8.560 -4.364 1.00 96.06 90 SER A N 1
ATOM 721 C CA . SER A 1 90 ? -3.204 -9.977 -4.301 1.00 96.06 90 SER A CA 1
ATOM 722 C C . SER A 1 90 ? -4.260 -10.261 -3.233 1.00 96.06 90 SER A C 1
ATOM 724 O O . SER A 1 90 ? -5.182 -11.046 -3.469 1.00 96.06 90 SER A O 1
ATOM 726 N N . VAL A 1 91 ? -4.158 -9.591 -2.081 1.00 94.75 91 VAL A N 1
ATOM 727 C CA . VAL A 1 91 ? -5.120 -9.708 -0.984 1.00 94.75 91 VAL A CA 1
ATOM 728 C C . VAL A 1 91 ? -6.487 -9.198 -1.426 1.00 94.75 91 VAL A C 1
ATOM 730 O O . VAL A 1 91 ? -7.484 -9.893 -1.247 1.00 94.75 91 VAL A O 1
ATOM 733 N N . MET A 1 92 ? -6.535 -8.044 -2.092 1.00 93.88 92 MET A N 1
ATOM 734 C CA . MET A 1 92 ? -7.799 -7.485 -2.574 1.00 93.88 92 MET A CA 1
ATOM 735 C C . MET A 1 92 ? -8.418 -8.291 -3.716 1.00 93.88 92 MET A C 1
ATOM 737 O O . MET A 1 92 ? -9.632 -8.457 -3.734 1.00 93.88 92 MET A O 1
ATOM 741 N N . LYS A 1 93 ? -7.610 -8.847 -4.627 1.00 92.06 93 LYS A N 1
ATOM 742 C CA . LYS A 1 93 ? -8.092 -9.731 -5.709 1.00 92.06 93 LYS A CA 1
ATOM 743 C C . LYS A 1 93 ? -8.687 -11.035 -5.198 1.00 92.06 93 LYS A C 1
ATOM 745 O O . LYS A 1 93 ? -9.564 -11.602 -5.837 1.00 92.06 93 LYS A O 1
ATOM 750 N N . SER A 1 94 ? -8.192 -11.508 -4.059 1.00 88.50 94 SER A N 1
ATOM 751 C CA . SER A 1 94 ? -8.700 -12.714 -3.404 1.00 88.50 94 SER A CA 1
ATOM 752 C C . SER A 1 94 ? -9.915 -12.424 -2.515 1.00 88.50 94 SER A C 1
ATOM 754 O O . SER A 1 94 ? -10.550 -13.359 -2.034 1.00 88.50 94 SER A O 1
ATOM 756 N N . SER A 1 95 ? -10.233 -11.146 -2.271 1.00 84.50 95 SER A N 1
ATOM 757 C CA . SER A 1 95 ? -11.359 -10.733 -1.436 1.00 84.50 95 SER A CA 1
ATOM 758 C C . SER A 1 95 ? -12.642 -10.596 -2.272 1.00 84.50 95 SER A C 1
ATOM 760 O O . SER A 1 95 ? -12.623 -9.938 -3.315 1.00 84.50 95 SER A O 1
ATOM 762 N N . PRO A 1 96 ? -13.790 -11.135 -1.812 1.00 72.44 96 PRO A N 1
ATOM 763 C CA . PRO A 1 96 ? -15.085 -10.993 -2.489 1.00 72.44 96 PRO A CA 1
ATOM 764 C C . PRO A 1 96 ? -15.548 -9.538 -2.673 1.00 72.44 96 PRO A C 1
ATOM 766 O O . PRO A 1 96 ? -16.360 -9.251 -3.546 1.00 72.44 96 PRO A O 1
ATOM 769 N N . ALA A 1 97 ? -15.035 -8.611 -1.858 1.00 66.31 97 ALA A N 1
ATOM 770 C CA . ALA A 1 97 ? -15.364 -7.185 -1.890 1.00 66.31 97 ALA A CA 1
ATOM 771 C C . ALA A 1 97 ? -14.524 -6.372 -2.908 1.00 66.31 97 ALA A C 1
ATOM 773 O O . ALA A 1 97 ? -14.627 -5.147 -2.943 1.00 66.31 97 ALA A O 1
ATOM 774 N N . GLY A 1 98 ? -13.678 -7.051 -3.694 1.00 73.56 98 GLY A N 1
ATOM 775 C CA . GLY A 1 98 ? -12.439 -6.595 -4.337 1.00 73.56 98 GLY A CA 1
ATOM 776 C C . GLY A 1 98 ? -12.455 -5.311 -5.168 1.00 73.56 98 GLY A C 1
ATOM 777 O O . GLY A 1 98 ? -12.261 -5.346 -6.379 1.00 73.56 98 GLY A O 1
ATOM 778 N N . SER A 1 99 ? -12.554 -4.154 -4.513 1.00 91.06 99 SER A N 1
ATOM 779 C CA . SER A 1 99 ? -12.168 -2.873 -5.100 1.00 91.06 99 SER A CA 1
ATOM 780 C C . SER A 1 99 ? -11.176 -2.157 -4.191 1.00 91.06 99 SER A C 1
ATOM 782 O O . SER A 1 99 ? -11.362 -2.086 -2.974 1.00 91.06 99 SER A O 1
ATOM 784 N N . ALA A 1 100 ? -10.103 -1.630 -4.778 1.00 95.94 100 ALA A N 1
ATOM 785 C CA . ALA A 1 100 ? -9.111 -0.886 -4.021 1.00 95.94 100 ALA A CA 1
ATOM 786 C C . ALA A 1 100 ? -8.473 0.244 -4.823 1.00 95.94 100 ALA A C 1
ATOM 788 O O . ALA A 1 100 ? -8.363 0.179 -6.050 1.00 95.94 100 ALA A O 1
ATOM 789 N N . SER A 1 101 ? -8.032 1.261 -4.092 1.00 97.94 101 SER A N 1
ATOM 790 C CA . SER A 1 101 ? -7.185 2.340 -4.588 1.00 97.94 101 SER A CA 1
ATOM 791 C C . SER A 1 101 ? -5.892 2.393 -3.782 1.00 97.94 101 SER A C 1
ATOM 793 O O . SER A 1 101 ? -5.879 2.097 -2.589 1.00 97.94 101 SER A O 1
ATOM 795 N N . LEU A 1 102 ? -4.815 2.801 -4.438 1.00 98.19 102 LEU A N 1
ATOM 796 C CA . LEU A 1 102 ? -3.527 3.099 -3.833 1.00 98.19 102 LEU A CA 1
ATOM 797 C C . LEU A 1 102 ? -3.256 4.592 -4.001 1.00 98.19 102 LEU A C 1
ATOM 799 O O . LEU A 1 102 ? -3.088 5.070 -5.122 1.00 98.19 102 LEU A O 1
ATOM 803 N N . CYS A 1 103 ? -3.183 5.308 -2.888 1.00 98.00 103 CYS A N 1
ATOM 804 C CA . CYS A 1 103 ? -2.711 6.683 -2.826 1.00 98.00 103 CYS A CA 1
ATOM 805 C C . CYS A 1 103 ? -1.271 6.668 -2.322 1.00 98.00 103 CYS A C 1
ATOM 807 O O . CYS A 1 103 ? -1.000 6.121 -1.251 1.00 98.00 103 CYS A O 1
ATOM 809 N N . PHE A 1 104 ? -0.348 7.270 -3.064 1.00 95.88 104 PHE A N 1
ATOM 810 C CA . PHE A 1 104 ? 1.054 7.282 -2.665 1.00 95.88 104 PHE A CA 1
ATOM 811 C C . PHE A 1 104 ? 1.690 8.662 -2.798 1.00 95.88 104 PHE A C 1
ATOM 813 O O . PHE A 1 104 ? 1.369 9.434 -3.700 1.00 95.88 104 PHE A O 1
ATOM 820 N N . ALA A 1 105 ? 2.606 8.951 -1.881 1.00 94.69 105 ALA A N 1
ATOM 821 C CA . ALA A 1 105 ? 3.528 10.076 -1.902 1.00 94.69 105 ALA A CA 1
ATOM 822 C C . ALA A 1 105 ? 4.914 9.549 -1.505 1.00 94.69 105 ALA A C 1
ATOM 824 O O . ALA A 1 105 ? 5.350 9.675 -0.361 1.00 94.69 105 ALA A O 1
ATOM 825 N N . ASP A 1 106 ? 5.570 8.867 -2.440 1.00 92.94 106 ASP A N 1
ATOM 826 C CA . ASP A 1 106 ? 6.646 7.930 -2.135 1.00 92.94 106 ASP A CA 1
ATOM 827 C C . ASP A 1 106 ? 7.577 7.665 -3.323 1.00 92.94 106 ASP A C 1
ATOM 829 O O . ASP A 1 106 ? 7.227 7.935 -4.477 1.00 92.94 106 ASP A O 1
ATOM 833 N N . ARG A 1 107 ? 8.756 7.089 -3.055 1.00 90.00 107 ARG A N 1
ATOM 834 C CA . ARG A 1 107 ? 9.716 6.716 -4.108 1.00 90.00 107 ARG A CA 1
ATOM 835 C C . ARG A 1 107 ? 9.506 5.275 -4.530 1.00 90.00 107 ARG A C 1
ATOM 837 O O . ARG A 1 107 ? 9.754 4.348 -3.769 1.00 90.00 107 ARG A O 1
ATOM 844 N N . LEU A 1 108 ? 9.156 5.097 -5.797 1.00 90.06 108 LEU A N 1
ATOM 845 C CA . LEU A 1 108 ? 9.220 3.802 -6.457 1.00 90.06 108 LEU A CA 1
ATOM 846 C C . LEU A 1 108 ? 10.676 3.558 -6.876 1.00 90.06 108 LEU A C 1
ATOM 848 O O . LEU A 1 108 ? 11.234 4.329 -7.657 1.00 90.06 108 LEU A O 1
ATOM 852 N N . ALA A 1 109 ? 11.311 2.523 -6.317 1.00 86.06 109 ALA A N 1
ATOM 853 C CA . ALA A 1 109 ? 12.754 2.292 -6.444 1.00 86.06 109 ALA A CA 1
ATOM 854 C C . ALA A 1 109 ? 13.236 2.208 -7.907 1.00 86.06 109 ALA A C 1
ATOM 856 O O . ALA A 1 109 ? 14.287 2.756 -8.239 1.00 86.06 109 ALA A O 1
ATOM 857 N N . ASN A 1 110 ? 12.425 1.596 -8.776 1.00 87.31 110 ASN A N 1
ATOM 858 C CA . ASN A 1 110 ? 12.727 1.361 -10.191 1.00 87.31 110 ASN A CA 1
ATOM 859 C C . ASN A 1 110 ? 12.244 2.478 -11.130 1.00 87.31 110 ASN A C 1
ATOM 861 O O . ASN A 1 110 ? 12.300 2.320 -12.348 1.00 87.31 110 ASN A O 1
ATOM 865 N N . VAL A 1 111 ? 11.757 3.596 -10.586 1.00 89.31 111 VAL A N 1
ATOM 866 C CA . VAL A 1 111 ? 11.265 4.731 -11.374 1.00 89.31 111 VAL A CA 1
ATOM 867 C C . VAL A 1 111 ? 12.292 5.859 -11.288 1.00 89.31 111 VAL A C 1
ATOM 869 O O . VAL A 1 111 ? 12.436 6.497 -10.238 1.00 89.31 111 VAL A O 1
ATOM 872 N N . PRO A 1 112 ? 13.078 6.089 -12.352 1.00 82.06 112 PRO A N 1
ATOM 873 C CA . PRO A 1 112 ? 14.060 7.156 -12.353 1.00 82.06 112 PRO A CA 1
ATOM 874 C C . PRO A 1 112 ? 13.365 8.522 -12.413 1.00 82.06 112 PRO A C 1
ATOM 876 O O . PRO A 1 112 ? 12.502 8.783 -13.247 1.00 82.06 112 PRO A O 1
ATOM 879 N N . GLY A 1 113 ? 13.791 9.435 -11.541 1.00 80.25 113 GLY A N 1
ATOM 880 C CA . GLY A 1 113 ? 13.305 10.815 -11.555 1.00 80.25 113 GLY A CA 1
ATOM 881 C C . GLY A 1 113 ? 11.827 10.922 -11.189 1.00 80.25 113 GLY A C 1
ATOM 882 O O . GLY A 1 113 ? 11.474 10.594 -10.068 1.00 80.25 113 GLY A O 1
ATOM 883 N N . GLY A 1 114 ? 11.017 11.457 -12.101 1.00 83.06 114 GLY A N 1
ATOM 884 C CA . GLY A 1 114 ? 9.564 11.595 -11.979 1.00 83.06 114 GLY A CA 1
ATOM 885 C C . GLY A 1 114 ? 8.834 11.025 -13.198 1.00 83.06 114 GLY A C 1
ATOM 886 O O . GLY A 1 114 ? 7.772 11.532 -13.554 1.00 83.06 114 GLY A O 1
ATOM 887 N N . ASP A 1 115 ? 9.442 10.039 -13.865 1.00 91.75 115 ASP A N 1
ATOM 888 C CA . ASP A 1 115 ? 8.969 9.451 -15.121 1.00 91.75 115 ASP A CA 1
ATOM 889 C C . ASP A 1 115 ? 7.638 8.706 -14.927 1.00 91.75 115 ASP A C 1
ATOM 891 O O . ASP A 1 115 ? 7.554 7.702 -14.213 1.00 91.75 115 ASP A O 1
ATOM 895 N N . GLU A 1 116 ? 6.585 9.223 -15.562 1.00 94.81 116 GLU A N 1
ATOM 896 C CA . GLU A 1 116 ? 5.238 8.664 -15.467 1.00 94.81 116 GLU A CA 1
ATOM 897 C C . GLU A 1 116 ? 5.119 7.294 -16.140 1.00 94.81 116 GLU A C 1
ATOM 899 O O . GLU A 1 116 ? 4.434 6.416 -15.617 1.00 94.81 116 GLU A O 1
ATOM 904 N N . GLU A 1 117 ? 5.762 7.084 -17.288 1.00 95.44 117 GLU A N 1
ATOM 905 C CA . GLU A 1 117 ? 5.630 5.839 -18.044 1.00 95.44 117 GLU A CA 1
ATOM 906 C C . GLU A 1 117 ? 6.335 4.695 -17.312 1.00 95.44 117 GLU A C 1
ATOM 908 O O . GLU A 1 117 ? 5.775 3.604 -17.154 1.00 95.44 117 GLU A O 1
ATOM 913 N N . ALA A 1 118 ? 7.521 4.964 -16.762 1.00 94.81 118 ALA A N 1
ATOM 914 C CA . ALA A 1 118 ? 8.204 4.033 -15.873 1.00 94.81 118 ALA A CA 1
ATOM 915 C C . ALA A 1 118 ? 7.361 3.730 -14.621 1.00 94.81 118 ALA A C 1
ATOM 917 O O . ALA A 1 118 ? 7.209 2.561 -14.256 1.00 94.81 118 ALA A O 1
ATOM 918 N N . GLY A 1 119 ? 6.748 4.749 -14.005 1.00 95.00 119 GLY A N 1
ATOM 919 C CA . GLY A 1 119 ? 5.831 4.586 -12.871 1.00 95.00 119 GLY A CA 1
ATOM 920 C C . GLY A 1 119 ? 4.608 3.730 -13.197 1.00 95.00 119 GLY A C 1
ATOM 921 O O . GLY A 1 119 ? 4.276 2.804 -12.453 1.00 95.00 119 GLY A O 1
ATOM 922 N N . ARG A 1 120 ? 3.977 3.978 -14.347 1.00 97.06 120 ARG A N 1
ATOM 923 C CA . ARG A 1 120 ? 2.844 3.204 -14.866 1.00 97.06 120 ARG A CA 1
ATOM 924 C C . ARG A 1 120 ? 3.221 1.743 -15.055 1.00 97.06 120 ARG A C 1
ATOM 926 O O . ARG A 1 120 ? 2.486 0.866 -14.609 1.00 97.06 120 ARG A O 1
ATOM 933 N N . ASN A 1 121 ? 4.370 1.480 -15.673 1.00 96.44 121 ASN A N 1
ATOM 934 C CA . ASN A 1 121 ? 4.875 0.128 -15.896 1.00 96.44 121 ASN A CA 1
ATOM 935 C C . ASN A 1 121 ? 5.192 -0.592 -14.581 1.00 96.44 121 ASN A C 1
ATOM 937 O O . ASN A 1 121 ? 4.884 -1.775 -14.437 1.00 96.44 121 ASN A O 1
ATOM 941 N N . GLU A 1 122 ? 5.768 0.110 -13.609 1.00 95.44 122 GLU A N 1
ATOM 942 C CA . GLU A 1 122 ? 6.108 -0.461 -12.307 1.00 95.44 122 GLU A CA 1
ATOM 943 C C . GLU A 1 122 ? 4.862 -0.839 -11.493 1.00 95.44 122 GLU A C 1
ATOM 945 O O . GLU A 1 122 ? 4.751 -1.973 -11.018 1.00 95.44 122 GLU A O 1
ATOM 950 N N . LEU A 1 123 ? 3.880 0.065 -11.408 1.00 97.12 123 LEU A N 1
ATOM 951 C CA . LEU A 1 123 ? 2.586 -0.185 -10.761 1.00 97.12 123 LEU A CA 1
ATOM 952 C C . LEU A 1 123 ? 1.804 -1.298 -11.471 1.00 97.12 123 LEU A C 1
ATOM 954 O O . LEU A 1 123 ? 1.252 -2.194 -10.828 1.00 97.12 123 LEU A O 1
ATOM 958 N N . SER A 1 124 ? 1.842 -1.299 -12.804 1.00 97.44 124 SER A N 1
ATOM 959 C CA . SER A 1 124 ? 1.216 -2.304 -13.663 1.00 97.44 124 SER A CA 1
ATOM 960 C C . SER A 1 124 ? 1.705 -3.722 -13.354 1.00 97.44 124 SER A C 1
ATOM 962 O O . SER A 1 124 ? 0.875 -4.632 -13.260 1.00 97.44 124 SER A O 1
ATOM 964 N N . LYS A 1 125 ? 3.017 -3.906 -13.133 1.00 96.69 125 LYS A N 1
ATOM 965 C CA . LYS A 1 125 ? 3.627 -5.186 -12.712 1.00 96.69 125 LYS A CA 1
ATOM 966 C C . LYS A 1 125 ? 3.206 -5.614 -11.305 1.00 96.69 125 LYS A C 1
ATOM 968 O O . LYS A 1 125 ? 3.231 -6.806 -11.003 1.00 96.69 125 LYS A O 1
ATOM 973 N N . ALA A 1 126 ? 2.846 -4.660 -10.449 1.00 97.00 126 ALA A N 1
ATOM 974 C CA . ALA A 1 126 ? 2.375 -4.917 -9.093 1.00 97.00 126 ALA A CA 1
ATOM 975 C C . ALA A 1 126 ? 0.855 -5.151 -9.000 1.00 97.00 126 ALA A C 1
ATOM 977 O O . ALA A 1 126 ? 0.343 -5.424 -7.919 1.00 97.00 126 ALA A O 1
ATOM 978 N N . GLY A 1 127 ? 0.131 -5.088 -10.123 1.00 97.44 127 GLY A N 1
ATOM 979 C CA . GLY A 1 127 ? -1.317 -5.309 -10.165 1.00 97.44 127 GLY A CA 1
ATOM 980 C C . GLY A 1 127 ? -2.160 -4.042 -10.008 1.00 97.44 127 GLY A C 1
ATOM 981 O O . GLY A 1 127 ? -3.338 -4.153 -9.675 1.00 97.44 127 GLY A O 1
ATOM 982 N N . TRP A 1 128 ? -1.580 -2.869 -10.269 1.00 98.25 128 TRP A N 1
ATOM 983 C CA . TRP A 1 128 ? -2.243 -1.571 -10.157 1.00 98.25 128 TRP A CA 1
ATOM 984 C C . TRP A 1 128 ? -2.258 -0.825 -11.499 1.00 98.25 128 TRP A C 1
ATOM 986 O O . TRP A 1 128 ? -1.261 -0.802 -12.217 1.00 98.25 128 TRP A O 1
ATOM 996 N N . ASP A 1 129 ? -3.376 -0.186 -11.825 1.00 98.12 129 ASP A N 1
ATOM 997 C CA . ASP A 1 129 ? -3.534 0.736 -12.948 1.00 98.12 129 ASP A CA 1
ATOM 998 C C . ASP A 1 1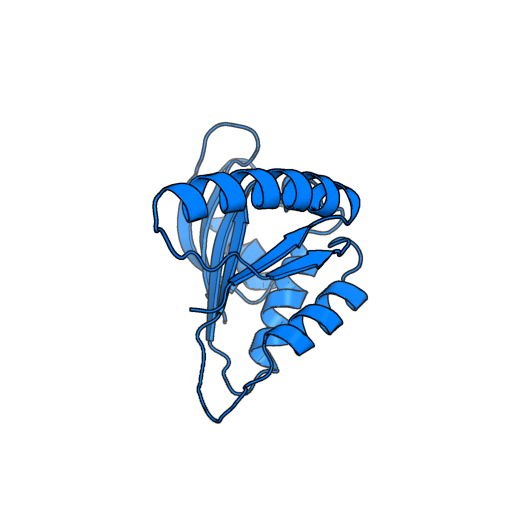29 ? -3.355 2.175 -12.474 1.00 98.12 129 ASP A C 1
ATOM 1000 O O . ASP A 1 129 ? -4.113 2.672 -11.641 1.00 98.12 129 ASP A O 1
ATOM 1004 N N . LEU A 1 130 ? -2.351 2.863 -13.015 1.00 97.94 130 LEU A N 1
ATOM 1005 C CA . LEU A 1 130 ? -2.090 4.265 -12.699 1.00 97.94 130 LEU A CA 1
ATOM 1006 C C . LEU A 1 130 ? -3.209 5.169 -13.243 1.00 97.94 130 LEU A C 1
ATOM 1008 O O . LEU A 1 130 ? -3.466 5.186 -14.450 1.00 97.94 130 LEU A O 1
ATOM 1012 N N . VAL A 1 131 ? -3.818 5.957 -12.355 1.00 97.94 131 VAL A N 1
ATOM 1013 C CA . VAL A 1 131 ? -4.904 6.903 -12.658 1.00 97.94 131 VAL A CA 1
ATOM 1014 C C . VAL A 1 131 ? -4.386 8.337 -12.721 1.00 97.94 131 VAL A C 1
ATOM 1016 O O . VAL A 1 131 ? -4.651 9.034 -13.694 1.00 97.94 131 VAL A O 1
ATOM 1019 N N . GLU A 1 132 ? -3.638 8.773 -11.707 1.00 97.19 132 GLU A N 1
ATOM 1020 C CA . GLU A 1 132 ? -3.043 10.112 -11.659 1.00 97.19 132 GLU A CA 1
ATOM 1021 C C . GLU A 1 132 ? -1.585 10.031 -11.216 1.00 97.19 132 GLU A C 1
ATOM 1023 O O . GLU A 1 132 ? -1.244 9.272 -10.307 1.00 97.19 132 GLU A O 1
ATOM 1028 N N . TRP A 1 133 ? -0.740 10.852 -11.839 1.00 95.94 133 TRP A N 1
ATOM 1029 C CA . TRP A 1 133 ? 0.676 10.978 -11.530 1.00 95.94 133 TRP A CA 1
ATOM 1030 C C . TRP A 1 133 ? 1.063 12.442 -11.363 1.00 95.94 133 TRP A C 1
ATOM 1032 O O . TRP A 1 133 ? 0.698 13.307 -12.160 1.00 95.94 133 TRP A O 1
ATOM 1042 N N . ARG A 1 134 ? 1.819 12.725 -10.308 1.00 93.31 134 ARG A N 1
ATOM 1043 C CA . ARG A 1 134 ? 2.337 14.047 -9.975 1.00 93.31 134 ARG A CA 1
ATOM 1044 C C . ARG A 1 134 ? 3.782 13.902 -9.503 1.00 93.31 134 ARG A C 1
ATOM 1046 O O . ARG A 1 134 ? 4.018 13.408 -8.400 1.00 93.31 134 ARG A O 1
ATOM 1053 N N . PRO A 1 135 ? 4.766 14.350 -10.292 1.00 87.62 135 PRO A N 1
ATOM 1054 C CA . PRO A 1 135 ? 6.142 14.439 -9.823 1.00 87.62 135 PRO A CA 1
ATOM 1055 C C . PRO A 1 135 ? 6.237 15.375 -8.610 1.00 87.62 135 PRO A C 1
ATOM 1057 O O . PRO A 1 135 ? 5.612 16.437 -8.585 1.00 87.62 135 PRO A O 1
ATOM 1060 N N . LYS A 1 136 ? 7.036 15.002 -7.607 1.00 80.31 136 LYS A N 1
ATOM 1061 C CA . LYS A 1 136 ? 7.276 15.794 -6.391 1.00 80.31 136 LYS A CA 1
ATOM 1062 C C . LYS A 1 136 ? 8.773 16.088 -6.256 1.00 80.31 136 LYS A C 1
ATOM 1064 O O . LYS A 1 136 ? 9.582 15.198 -6.504 1.00 80.31 136 LYS A O 1
ATOM 1069 N N . PRO A 1 137 ? 9.194 17.288 -5.827 1.00 77.94 137 PRO A N 1
ATOM 1070 C CA . PRO A 1 137 ? 10.587 17.501 -5.447 1.00 77.94 137 PRO A CA 1
ATOM 1071 C C . PRO A 1 137 ? 10.963 16.674 -4.199 1.00 77.94 137 PRO A C 1
ATOM 1073 O O . PRO A 1 137 ? 10.108 16.297 -3.395 1.00 77.94 137 PRO A O 1
ATOM 1076 N N . GLY A 1 138 ? 12.259 16.427 -4.000 1.00 81.19 138 GLY A N 1
ATOM 1077 C CA . GLY A 1 138 ? 12.783 15.761 -2.801 1.00 81.19 138 GLY A CA 1
ATOM 1078 C C . GLY A 1 138 ? 12.881 14.235 -2.907 1.00 81.19 138 GLY A C 1
ATOM 1079 O O . GLY A 1 138 ? 12.984 13.680 -3.997 1.00 81.19 138 GLY A O 1
ATOM 1080 N N . LEU A 1 139 ? 12.922 13.554 -1.755 1.00 78.69 139 LEU A N 1
ATOM 1081 C CA . LEU A 1 139 ? 13.273 12.129 -1.679 1.00 78.69 139 LEU A CA 1
ATOM 1082 C C . LEU A 1 139 ? 12.155 11.190 -2.153 1.00 78.69 139 LEU A C 1
ATOM 1084 O O . LEU A 1 139 ? 12.454 10.196 -2.809 1.00 78.69 139 LEU A O 1
ATOM 1088 N N . ALA A 1 140 ? 10.892 11.527 -1.867 1.00 75.62 140 ALA A N 1
ATOM 1089 C CA . ALA A 1 140 ? 9.735 10.747 -2.305 1.00 75.62 140 ALA A CA 1
ATOM 1090 C C . ALA A 1 140 ? 9.590 10.756 -3.837 1.00 75.62 140 ALA A C 1
ATOM 1092 O O . ALA A 1 140 ? 9.285 9.734 -4.420 1.00 75.62 140 ALA A O 1
ATOM 1093 N N . ARG A 1 141 ? 9.895 11.865 -4.521 1.00 83.50 141 ARG A N 1
ATOM 1094 C CA . ARG A 1 141 ? 9.890 12.007 -5.996 1.00 83.50 141 ARG A CA 1
ATOM 1095 C C . ARG A 1 141 ? 8.553 11.821 -6.724 1.00 83.50 141 ARG A C 1
ATOM 1097 O O . ARG A 1 141 ? 8.356 12.456 -7.758 1.00 83.50 141 ARG A O 1
ATOM 1104 N N . HIS A 1 142 ? 7.620 11.034 -6.197 1.00 90.56 142 HIS A N 1
ATOM 1105 C CA . HIS A 1 142 ? 6.371 10.705 -6.875 1.00 90.56 142 HIS A CA 1
ATOM 1106 C C . HIS A 1 142 ? 5.179 10.843 -5.940 1.00 90.56 142 HIS A C 1
ATOM 1108 O O . HIS A 1 142 ? 5.227 10.477 -4.767 1.00 90.56 142 HIS A O 1
ATOM 1114 N N . MET A 1 143 ? 4.089 11.356 -6.486 1.00 94.19 143 MET A N 1
ATOM 1115 C CA . MET A 1 143 ? 2.764 11.297 -5.902 1.00 94.19 143 MET A CA 1
ATOM 1116 C C . MET A 1 143 ? 1.803 10.750 -6.942 1.00 94.19 143 MET A C 1
ATOM 1118 O O . MET A 1 143 ? 1.945 11.035 -8.130 1.00 94.19 143 MET A O 1
ATOM 1122 N N . GLY A 1 144 ? 0.806 9.996 -6.511 1.00 95.88 144 GLY A N 1
ATOM 1123 C CA . GLY A 1 144 ? -0.172 9.489 -7.451 1.00 95.88 144 GLY A CA 1
ATOM 1124 C C . GLY A 1 144 ? -1.298 8.698 -6.827 1.00 95.88 144 GLY A C 1
ATOM 1125 O O . GLY A 1 144 ? -1.338 8.424 -5.625 1.00 95.88 144 GLY A O 1
ATOM 1126 N N . LEU A 1 145 ? -2.215 8.340 -7.713 1.00 97.88 145 LEU A N 1
ATOM 1127 C CA . LEU A 1 145 ? -3.359 7.490 -7.459 1.00 97.88 145 LEU A CA 1
ATOM 1128 C C . LEU A 1 145 ? -3.319 6.340 -8.457 1.00 97.88 145 LEU A C 1
ATOM 1130 O O . LEU A 1 145 ? -3.218 6.563 -9.663 1.00 97.88 145 LEU A O 1
ATOM 1134 N N . ALA A 1 146 ? -3.460 5.120 -7.963 1.00 98.31 146 ALA A N 1
ATOM 1135 C CA . ALA A 1 146 ? -3.670 3.941 -8.783 1.00 98.31 146 ALA A CA 1
ATOM 1136 C C . ALA A 1 146 ? -4.909 3.173 -8.313 1.00 98.31 146 ALA A C 1
ATOM 1138 O O . ALA A 1 146 ? -5.325 3.285 -7.160 1.00 98.31 146 ALA A O 1
ATOM 1139 N N . ARG A 1 147 ? -5.511 2.394 -9.207 1.00 98.00 147 ARG A N 1
ATOM 1140 C CA . ARG A 1 147 ? -6.631 1.496 -8.907 1.00 98.00 147 ARG A CA 1
ATOM 1141 C C . ARG A 1 147 ? -6.212 0.054 -9.096 1.00 98.00 147 ARG A C 1
ATOM 1143 O O . ARG A 1 147 ? -5.318 -0.235 -9.882 1.00 98.00 147 ARG A O 1
ATOM 1150 N N . LEU A 1 148 ? -6.829 -0.844 -8.346 1.00 97.12 148 LEU A N 1
ATOM 1151 C CA . LEU A 1 148 ? -6.606 -2.271 -8.527 1.00 97.12 148 LEU A CA 1
ATOM 1152 C C . LEU A 1 148 ? -7.015 -2.687 -9.948 1.00 97.12 148 LEU A C 1
ATOM 1154 O O . LEU A 1 148 ? -8.102 -2.318 -10.389 1.00 97.12 148 LEU A O 1
ATOM 1158 N N . LYS A 1 149 ? -6.141 -3.444 -10.622 1.00 92.06 149 LYS A N 1
ATOM 1159 C CA . LYS A 1 149 ? -6.416 -4.083 -11.918 1.00 92.06 149 LYS A CA 1
ATOM 1160 C C . LYS A 1 149 ? -7.375 -5.253 -11.803 1.00 92.06 149 LYS A C 1
ATOM 1162 O O . LYS A 1 149 ? -7.080 -6.112 -10.935 1.00 92.06 149 LYS A O 1
#

Foldseek 3Di:
DAAADEDAPVVVVVVVVVVVVVVVVCVVVVDDDDDHHYHHDDLLPLVVLLVVVLVVLADDPPDQDEEEAEEEAPLLPHPCSLSSLLSNLVSLVPYPSRKYKYWYQADDPQDPAQDPVSVQVSSVSSQWGWDDWDQDPDHRRITGMIIGD

Radius of gyration: 16.72 Å; chains: 1; bounding box: 36×33×47 Å

Secondary structure (DSSP, 8-state):
---EEEE-HHHHHHHHHHHHHHHHHHHTTT----PPEEEE--TT-HHHHHHHHHHHT--STT--PEEEEEEES-GGG-S-HHHHHHHHHHHHHTSTT-EEEEEEEE--TT--TT-HHHHHHHHHHTTEEEEEEEE-SSSS-EEEEEEE-

Organism: NCBI:txid265554

pLDDT: mean 91.51, std 8.17, range [61.69, 98.31]

InterPro domains:
  IPR007213 Methyltransferase Ppm1/Ppm2/Tcmp [PF04072] (4-80)
  IPR029063 S-adenosyl-L-methionine-dependent methyltransferase superfamily [G3DSA:3.40.50.150] (1-148)
  IPR029063 S-adenosyl-L-methionine-dependent methyltransferase superfamily [SSF53335] (4-135)

Sequence (149 aa):
AEAWELDLPEVLLSKRRMLQRLETRRKQRGGSFKYPQLCPIDLNDHAAAKTLLQEIVQPNDNNSWHTIFISEGLLIYLDDPNGLLKVCASVMKSSPAGSASLCFADRLANVPGGDEEAGRNELSKAGWDLVEWRPKPGLARHMGLARLK